Protein AF-A0A7J4PPX3-F1 (afdb_monomer_lite)

Sequence (104 aa):
FFDITGYLGDVLSYARLLALGLATGGIAMTVNILSAMVEGVPIIGIVLAALVFVIGHFFNFGMNGLGGFVHGIRLHYVEFFNKFYEGGGSEYRPYQIRRELTKE

Structure (mmCIF, N/CA/C/O backbone):
data_AF-A0A7J4PPX3-F1
#
_entry.id   AF-A0A7J4PPX3-F1
#
loop_
_atom_site.group_PDB
_atom_site.id
_atom_site.type_symbol
_atom_site.label_atom_id
_atom_site.label_alt_id
_atom_site.label_comp_id
_atom_site.label_asym_id
_atom_site.label_entity_id
_atom_site.label_seq_id
_atom_site.pdbx_PDB_ins_code
_atom_site.Cartn_x
_atom_site.Cartn_y
_atom_site.Cartn_z
_atom_site.occupancy
_atom_site.B_iso_or_equiv
_atom_site.auth_seq_id
_atom_site.auth_comp_id
_atom_site.auth_asym_id
_atom_site.auth_atom_id
_atom_site.pdbx_PDB_model_num
ATOM 1 N N . PHE A 1 1 ? 30.776 0.474 -10.608 1.00 51.75 1 PHE A N 1
ATOM 2 C CA . PHE A 1 1 ? 30.217 1.304 -9.515 1.00 51.75 1 PHE A CA 1
ATOM 3 C C . PHE A 1 1 ? 28.768 1.688 -9.811 1.00 51.75 1 PHE A C 1
ATOM 5 O O . PHE A 1 1 ? 27.920 1.414 -8.974 1.00 51.75 1 PHE A O 1
ATOM 12 N N . PHE A 1 2 ? 28.464 2.200 -11.013 1.00 61.38 2 PHE A N 1
ATOM 13 C CA . PHE A 1 2 ? 27.093 2.533 -11.437 1.00 61.38 2 PHE A CA 1
ATOM 14 C C . PHE A 1 2 ? 26.104 1.347 -11.464 1.00 61.38 2 PHE A C 1
ATOM 16 O O . PHE A 1 2 ? 24.941 1.530 -11.110 1.00 61.38 2 PHE A O 1
ATOM 23 N N . ASP A 1 3 ? 26.552 0.122 -11.761 1.00 68.06 3 ASP A N 1
ATOM 24 C CA . ASP A 1 3 ? 25.655 -1.049 -11.725 1.00 68.06 3 ASP A CA 1
ATOM 25 C C . ASP A 1 3 ? 25.164 -1.378 -10.308 1.00 68.06 3 ASP A C 1
ATOM 27 O O . ASP A 1 3 ? 23.989 -1.671 -10.104 1.00 68.06 3 ASP A O 1
ATOM 31 N N . ILE A 1 4 ? 26.034 -1.258 -9.297 1.00 74.75 4 ILE A N 1
ATOM 32 C CA . ILE A 1 4 ? 25.694 -1.552 -7.893 1.00 74.75 4 ILE A CA 1
ATOM 33 C C . ILE A 1 4 ? 24.661 -0.546 -7.372 1.00 74.75 4 ILE A C 1
ATOM 35 O O . ILE A 1 4 ? 23.728 -0.924 -6.665 1.00 74.75 4 ILE A O 1
ATOM 39 N N . THR A 1 5 ? 24.784 0.728 -7.758 1.00 78.94 5 THR A N 1
ATOM 40 C CA . THR A 1 5 ? 23.795 1.757 -7.405 1.00 78.94 5 THR A CA 1
ATOM 41 C C . THR A 1 5 ? 22.442 1.520 -8.078 1.00 78.94 5 THR A C 1
ATOM 43 O O . THR A 1 5 ? 21.415 1.797 -7.464 1.00 78.94 5 THR A O 1
ATOM 46 N N . GLY A 1 6 ? 22.427 0.954 -9.292 1.00 76.00 6 GLY A N 1
ATOM 47 C CA . GLY A 1 6 ? 21.197 0.559 -9.985 1.00 76.00 6 GLY A CA 1
ATOM 48 C C . GLY A 1 6 ? 20.471 -0.585 -9.275 1.00 76.00 6 GLY A C 1
ATOM 49 O O . GLY A 1 6 ? 19.297 -0.449 -8.945 1.00 76.00 6 GLY A O 1
ATOM 50 N N . TYR A 1 7 ? 21.189 -1.661 -8.932 1.00 76.69 7 TYR A N 1
ATOM 51 C CA . TYR A 1 7 ? 20.622 -2.791 -8.182 1.00 76.69 7 TYR A CA 1
ATOM 52 C C . TYR A 1 7 ? 20.097 -2.394 -6.795 1.00 76.69 7 TYR A C 1
ATOM 54 O O . TYR A 1 7 ? 19.054 -2.882 -6.363 1.00 76.69 7 TYR A O 1
ATOM 62 N N . LEU A 1 8 ? 20.789 -1.487 -6.097 1.00 78.94 8 LEU A N 1
ATOM 63 C CA . LEU A 1 8 ? 20.291 -0.927 -4.837 1.00 78.94 8 LEU A CA 1
ATOM 64 C C . LEU A 1 8 ? 19.011 -0.105 -5.041 1.00 78.94 8 LEU A C 1
ATOM 66 O O . LEU A 1 8 ? 18.106 -0.181 -4.211 1.00 78.94 8 LEU A O 1
ATOM 70 N N . GLY A 1 9 ? 18.914 0.643 -6.143 1.00 79.44 9 GLY A N 1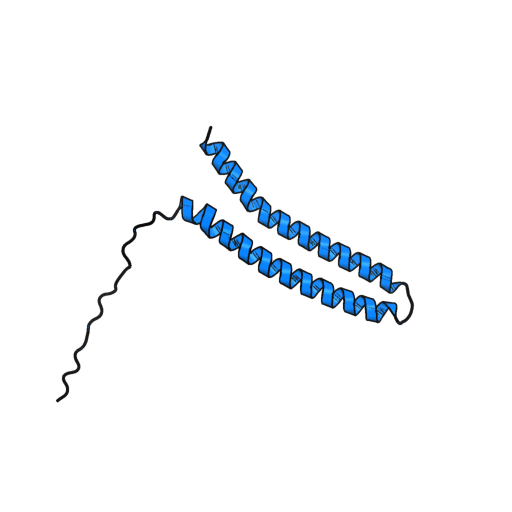
ATOM 71 C CA . GLY A 1 9 ? 17.710 1.381 -6.524 1.00 79.44 9 GLY A CA 1
ATOM 72 C C . GLY A 1 9 ? 16.498 0.473 -6.735 1.00 79.44 9 GLY A C 1
ATOM 73 O O . GLY A 1 9 ? 15.413 0.793 -6.246 1.00 79.44 9 GLY A O 1
ATOM 74 N N . ASP A 1 10 ? 16.693 -0.687 -7.366 1.00 79.50 10 ASP A N 1
ATOM 75 C CA . ASP A 1 10 ? 15.627 -1.677 -7.548 1.00 79.50 10 ASP A CA 1
ATOM 76 C C . ASP A 1 10 ? 15.147 -2.218 -6.195 1.00 79.50 10 ASP A C 1
ATOM 78 O O . ASP A 1 10 ? 13.967 -2.128 -5.868 1.00 79.50 10 ASP A O 1
ATOM 82 N N . VAL A 1 11 ? 16.060 -2.693 -5.337 1.00 79.38 11 VAL A N 1
ATOM 83 C CA . VAL A 1 11 ? 15.707 -3.220 -4.002 1.00 79.38 11 VAL A CA 1
ATOM 84 C C . VAL A 1 11 ? 14.952 -2.178 -3.167 1.00 79.38 11 VAL A C 1
ATOM 86 O O . VAL A 1 11 ? 13.934 -2.486 -2.540 1.00 79.38 11 VAL A O 1
ATOM 89 N N . LEU A 1 12 ? 15.406 -0.922 -3.192 1.00 82.50 12 LEU A N 1
ATOM 90 C CA . LEU A 1 12 ? 14.733 0.192 -2.522 1.00 82.50 12 LEU A CA 1
ATOM 91 C C . LEU A 1 12 ? 13.346 0.487 -3.106 1.00 82.50 12 LEU A C 1
ATOM 93 O O . LEU A 1 12 ? 12.447 0.915 -2.379 1.00 82.50 12 LEU A O 1
ATOM 97 N N . SER A 1 13 ? 13.128 0.245 -4.395 1.00 79.88 13 SER A N 1
ATOM 98 C CA . SER A 1 13 ? 11.816 0.441 -5.002 1.00 79.88 13 SER A CA 1
ATOM 99 C C . SER A 1 13 ? 10.814 -0.654 -4.611 1.00 79.88 13 SER A C 1
ATOM 101 O O . SER A 1 13 ? 9.638 -0.341 -4.376 1.00 79.88 13 SER A O 1
ATOM 103 N N . TYR A 1 14 ? 11.275 -1.894 -4.398 1.00 80.94 14 TYR A N 1
ATOM 104 C CA . TYR A 1 14 ? 10.471 -2.970 -3.792 1.00 80.94 14 TYR A CA 1
ATOM 105 C C . TYR A 1 14 ? 10.141 -2.702 -2.314 1.00 80.94 14 TYR A C 1
ATOM 107 O O . TYR A 1 14 ? 9.047 -3.047 -1.858 1.00 80.94 14 TYR A O 1
ATOM 115 N N . ALA A 1 15 ? 11.005 -1.993 -1.573 1.00 84.69 15 ALA A N 1
ATOM 116 C CA . ALA A 1 15 ? 10.733 -1.585 -0.187 1.00 84.69 15 ALA A CA 1
ATOM 117 C C . ALA A 1 15 ? 9.471 -0.706 -0.044 1.00 84.69 15 ALA A C 1
ATOM 119 O O . ALA A 1 15 ? 8.885 -0.607 1.034 1.00 84.69 15 ALA A O 1
ATOM 120 N N . ARG A 1 16 ? 8.984 -0.113 -1.138 1.00 82.62 16 ARG A N 1
ATOM 121 C CA . ARG A 1 16 ? 7.727 0.645 -1.160 1.00 82.62 16 ARG A CA 1
ATOM 122 C C . ARG A 1 16 ? 6.492 -0.221 -0.912 1.00 82.62 16 ARG A C 1
ATOM 124 O O . ARG A 1 16 ? 5.553 0.239 -0.270 1.00 82.62 16 ARG A O 1
ATOM 131 N N . LEU A 1 17 ? 6.483 -1.463 -1.400 1.00 84.38 17 LEU A N 1
ATOM 132 C CA . LEU A 1 17 ? 5.392 -2.403 -1.120 1.00 84.38 17 LEU A CA 1
ATOM 133 C C . LEU A 1 17 ? 5.382 -2.797 0.361 1.00 84.38 17 LEU A C 1
ATOM 135 O O . LEU A 1 17 ? 4.323 -2.838 0.983 1.00 84.38 17 LEU A O 1
ATOM 139 N N . LEU A 1 18 ? 6.567 -2.997 0.944 1.00 85.38 18 LEU A N 1
ATOM 140 C CA . LEU A 1 18 ? 6.727 -3.220 2.380 1.00 85.38 18 LEU A CA 1
ATOM 141 C C . LEU A 1 18 ? 6.210 -2.020 3.193 1.00 85.38 18 LEU A C 1
ATOM 143 O O . LEU A 1 18 ? 5.440 -2.208 4.132 1.00 85.38 18 LEU A O 1
ATOM 147 N N . ALA A 1 19 ? 6.563 -0.791 2.807 1.00 86.50 19 ALA A N 1
ATOM 148 C CA . ALA A 1 19 ? 6.081 0.425 3.466 1.00 86.50 19 ALA A CA 1
ATOM 149 C C . ALA A 1 19 ? 4.546 0.555 3.427 1.00 86.50 19 ALA A C 1
ATOM 151 O O . ALA A 1 19 ? 3.936 0.932 4.427 1.00 86.50 19 ALA A O 1
ATOM 152 N N . LEU A 1 20 ? 3.908 0.190 2.308 1.00 86.12 20 LEU A N 1
ATOM 153 C CA . LEU A 1 20 ? 2.447 0.158 2.198 1.00 86.12 20 LEU A CA 1
ATOM 154 C C . LEU A 1 20 ? 1.820 -0.880 3.152 1.00 86.12 20 LEU A C 1
ATOM 156 O O . LEU A 1 20 ? 0.818 -0.596 3.815 1.00 86.12 20 LEU A O 1
ATOM 160 N N . GLY A 1 21 ? 2.428 -2.064 3.269 1.00 85.44 21 GLY A N 1
ATOM 161 C CA . GLY A 1 21 ? 2.012 -3.090 4.232 1.00 85.44 21 GLY A CA 1
ATOM 162 C C . GLY A 1 21 ? 2.128 -2.617 5.685 1.00 85.44 21 GLY A C 1
ATOM 163 O O . GLY A 1 21 ? 1.192 -2.771 6.467 1.00 85.44 21 GLY A O 1
ATOM 164 N N . LEU A 1 22 ? 3.234 -1.955 6.035 1.00 89.38 22 LEU A N 1
ATOM 165 C CA . LEU A 1 22 ? 3.441 -1.384 7.370 1.00 89.38 22 LEU A CA 1
ATOM 166 C C . LEU A 1 22 ? 2.430 -0.278 7.695 1.00 89.38 22 LEU A C 1
ATOM 168 O O . LEU A 1 22 ? 1.874 -0.263 8.792 1.00 89.38 22 LEU A O 1
ATOM 172 N N . ALA A 1 23 ? 2.148 0.617 6.745 1.00 88.62 23 ALA A N 1
ATOM 173 C CA . ALA A 1 23 ? 1.182 1.696 6.938 1.00 88.62 23 ALA A CA 1
ATOM 174 C C . ALA A 1 23 ? -0.226 1.156 7.232 1.00 88.62 23 ALA A C 1
ATOM 176 O O . ALA A 1 23 ? -0.907 1.622 8.143 1.00 88.62 23 ALA A O 1
ATOM 177 N N . THR A 1 24 ? -0.649 0.133 6.495 1.00 86.75 24 THR A N 1
ATOM 178 C CA . THR A 1 24 ? -1.987 -0.462 6.644 1.00 86.75 24 THR A CA 1
ATOM 179 C C . THR A 1 24 ? -2.120 -1.345 7.879 1.00 86.75 24 THR A C 1
ATOM 181 O O . THR A 1 24 ? -3.173 -1.328 8.522 1.00 86.75 24 THR A O 1
ATOM 184 N N . GLY A 1 25 ? -1.044 -2.023 8.288 1.00 87.56 25 GLY A N 1
ATOM 185 C CA . GLY A 1 25 ? -0.950 -2.649 9.608 1.00 87.56 25 GLY A CA 1
ATOM 186 C C . GLY A 1 25 ? -1.053 -1.626 10.745 1.00 87.56 25 GLY A C 1
ATOM 187 O O . GLY A 1 25 ? -1.785 -1.847 11.707 1.00 87.56 25 GLY A O 1
ATOM 188 N N . GLY A 1 26 ? -0.400 -0.467 10.600 1.00 89.31 26 GLY A N 1
ATOM 189 C CA . GLY A 1 26 ? -0.507 0.647 11.546 1.00 89.31 26 GLY A CA 1
ATOM 190 C C . GLY A 1 26 ? -1.936 1.182 11.670 1.00 89.31 26 GLY A C 1
ATOM 191 O O . GLY A 1 26 ? -2.449 1.300 12.779 1.00 89.31 26 GLY A O 1
ATOM 192 N N . ILE A 1 27 ? -2.617 1.418 10.544 1.00 87.19 27 ILE A N 1
ATOM 193 C CA . ILE A 1 27 ? -4.024 1.855 10.528 1.00 87.19 27 ILE A CA 1
ATOM 194 C C . ILE A 1 27 ? -4.930 0.816 11.206 1.00 87.19 27 ILE A C 1
ATOM 196 O O . ILE A 1 27 ? -5.772 1.186 12.022 1.00 87.19 27 ILE A O 1
ATOM 200 N N . ALA A 1 28 ? -4.744 -0.479 10.923 1.00 86.50 28 ALA A N 1
ATOM 201 C CA . ALA A 1 28 ? -5.513 -1.544 11.571 1.00 86.50 28 ALA A CA 1
ATOM 202 C C . ALA A 1 28 ? -5.312 -1.546 13.095 1.00 86.50 28 ALA A C 1
ATOM 204 O O . ALA A 1 28 ? -6.278 -1.657 13.849 1.00 86.50 28 ALA A O 1
ATOM 205 N N . MET A 1 29 ? -4.070 -1.361 13.549 1.00 87.69 29 MET A N 1
ATOM 206 C CA . MET A 1 29 ? -3.746 -1.271 14.970 1.00 87.69 29 MET A CA 1
ATOM 207 C C . MET A 1 29 ? -4.406 -0.051 15.626 1.00 87.69 29 MET A C 1
ATOM 209 O O . MET A 1 29 ? -5.002 -0.184 16.693 1.00 87.69 29 MET A O 1
ATOM 213 N N . THR A 1 30 ? -4.365 1.120 14.985 1.00 86.12 30 THR A N 1
ATOM 214 C CA . THR A 1 30 ? -5.039 2.325 15.489 1.00 86.12 30 THR A CA 1
ATOM 215 C C . THR A 1 30 ? -6.549 2.125 15.592 1.00 86.12 30 THR A C 1
ATOM 217 O O . THR A 1 30 ? -7.131 2.476 16.615 1.00 86.12 30 THR A O 1
ATOM 220 N N . VAL A 1 31 ? -7.187 1.518 14.586 1.00 83.94 31 VAL A N 1
ATOM 221 C CA . VAL A 1 31 ? -8.628 1.210 14.620 1.00 83.94 31 VAL A CA 1
ATOM 222 C C . VAL A 1 31 ? -8.962 0.263 15.777 1.00 83.94 31 VAL A C 1
ATOM 224 O O . VAL A 1 31 ? -9.933 0.507 16.491 1.00 83.94 31 VAL A O 1
ATOM 227 N N . ASN A 1 32 ? -8.134 -0.757 16.026 1.00 83.56 32 ASN A N 1
ATOM 228 C CA . ASN A 1 32 ? -8.322 -1.665 17.162 1.00 83.56 32 ASN A CA 1
ATOM 229 C C . ASN A 1 32 ? -8.211 -0.942 18.510 1.00 83.56 32 ASN A C 1
ATOM 231 O O . ASN A 1 32 ? -9.047 -1.158 19.385 1.00 83.56 32 ASN A O 1
ATOM 235 N N . ILE A 1 33 ? -7.218 -0.062 18.674 1.00 84.44 33 ILE A N 1
ATOM 236 C CA . ILE A 1 33 ? -7.044 0.722 19.907 1.00 84.44 33 ILE A CA 1
ATOM 237 C C . ILE A 1 33 ? -8.242 1.654 20.120 1.00 84.44 33 ILE A C 1
ATOM 239 O O . ILE A 1 33 ? -8.801 1.688 21.213 1.00 84.44 33 ILE A O 1
ATOM 243 N N . LEU A 1 34 ? -8.680 2.368 19.077 1.00 80.62 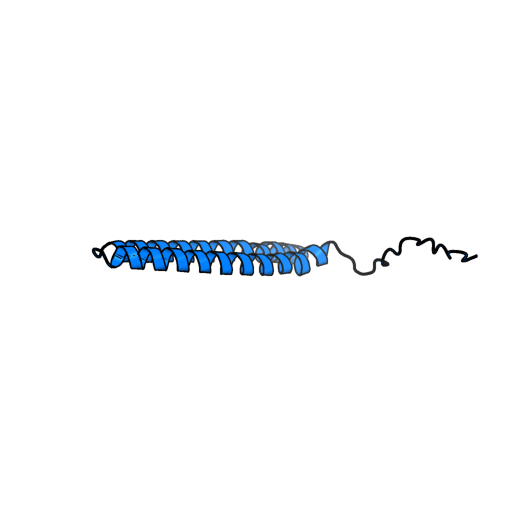34 LEU A N 1
ATOM 244 C CA . LEU A 1 34 ? -9.846 3.252 19.150 1.00 80.62 34 LEU A CA 1
ATOM 245 C C . LEU A 1 34 ? -11.122 2.479 19.510 1.00 80.62 34 LEU A C 1
ATOM 247 O O . LEU A 1 34 ? -11.892 2.937 20.349 1.00 80.62 34 LEU A O 1
ATOM 251 N N . SER A 1 35 ? -11.323 1.293 18.931 1.00 74.06 35 SER A N 1
ATOM 252 C CA . SER A 1 35 ? -12.459 0.422 19.252 1.00 74.06 35 SER A CA 1
ATOM 253 C C . SER A 1 35 ? -12.436 -0.031 20.716 1.00 74.06 35 SER A C 1
ATOM 255 O O . SER A 1 35 ? -13.450 0.076 21.403 1.00 74.06 35 SER A O 1
ATOM 257 N N . ALA A 1 36 ? -11.278 -0.472 21.218 1.00 75.56 36 ALA A N 1
ATOM 258 C CA . ALA A 1 36 ? -11.122 -0.933 22.599 1.00 75.56 36 ALA A CA 1
ATOM 259 C C . ALA A 1 36 ? -11.330 0.190 23.634 1.00 75.56 36 ALA A C 1
ATOM 261 O O . ALA A 1 36 ? -11.857 -0.049 24.717 1.00 75.56 36 ALA A O 1
ATOM 262 N N . MET A 1 37 ? -10.957 1.434 23.307 1.00 74.00 37 MET A N 1
ATOM 263 C CA . MET A 1 37 ? -11.202 2.589 24.181 1.00 74.00 37 MET A CA 1
ATOM 264 C C . MET A 1 37 ? -12.688 2.965 24.268 1.00 74.00 37 MET A C 1
ATOM 266 O O . MET A 1 37 ? -13.135 3.466 25.299 1.00 74.00 37 MET A O 1
ATOM 270 N N . VAL A 1 38 ? -13.458 2.730 23.203 1.00 68.88 38 VAL A N 1
ATOM 271 C CA . VAL A 1 38 ? -14.891 3.067 23.127 1.00 68.88 38 VAL A CA 1
ATOM 272 C C . VAL A 1 38 ? -15.771 1.983 23.770 1.00 68.88 38 VAL A C 1
ATOM 274 O O . VAL A 1 38 ? -16.846 2.290 24.283 1.00 68.88 38 VAL A O 1
ATOM 277 N N . GLU A 1 39 ? -15.300 0.735 23.827 1.00 62.84 39 GLU A N 1
ATOM 278 C CA . GLU A 1 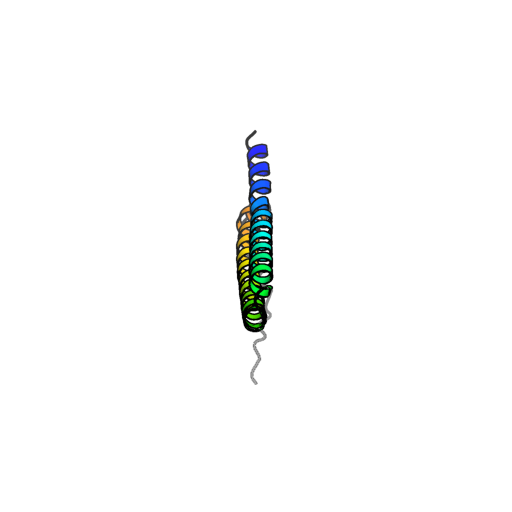39 ? -16.001 -0.396 24.457 1.00 62.84 39 GLU A CA 1
ATOM 279 C C . GLU A 1 39 ? -16.213 -0.227 25.977 1.00 62.84 39 GLU A C 1
ATOM 281 O O . GLU A 1 39 ? -17.159 -0.776 26.538 1.00 62.84 39 GLU A O 1
ATOM 286 N N . GLY A 1 40 ? -15.398 0.595 26.648 1.00 63.88 40 GLY A N 1
ATOM 287 C CA . GLY A 1 40 ? -15.494 0.846 28.093 1.00 63.88 40 GLY A CA 1
ATOM 288 C C . GLY A 1 40 ? -16.739 1.620 28.563 1.00 63.88 40 GLY A C 1
ATOM 289 O O . GLY A 1 40 ? -16.941 1.758 29.769 1.00 63.88 40 GLY A O 1
ATOM 290 N N . VAL A 1 41 ? -17.581 2.131 27.654 1.00 61.72 41 VAL A N 1
ATOM 291 C CA . VAL A 1 41 ? -18.805 2.887 27.985 1.00 61.72 41 VAL A CA 1
ATOM 292 C C . VAL A 1 41 ? -20.051 2.004 27.783 1.00 61.72 41 VAL A C 1
ATOM 294 O O . VAL A 1 41 ? -20.276 1.530 26.665 1.00 61.72 41 VAL A O 1
ATOM 297 N N . PRO A 1 42 ? -20.910 1.794 28.806 1.00 63.28 42 PRO A N 1
ATOM 298 C CA . PRO A 1 42 ? -22.038 0.873 28.689 1.00 63.28 42 PRO A CA 1
ATOM 299 C C . PRO A 1 42 ? -23.041 1.265 27.584 1.00 63.28 42 PRO A C 1
ATOM 301 O O . PRO A 1 42 ? -23.445 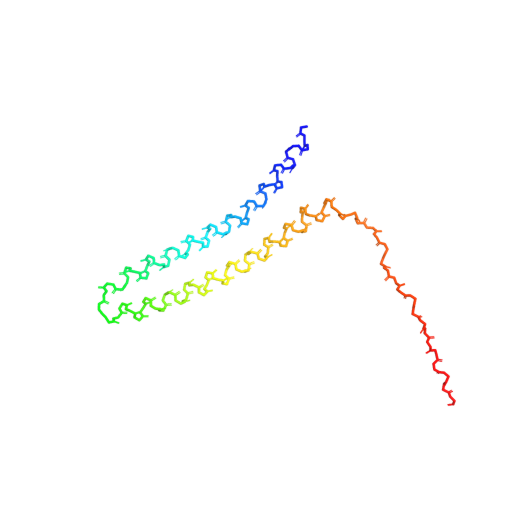2.422 27.461 1.00 63.28 42 PRO A O 1
ATOM 304 N N . ILE A 1 43 ? -23.475 0.254 26.816 1.00 61.25 43 ILE A N 1
ATOM 305 C CA . ILE A 1 43 ? -24.545 0.229 25.791 1.00 61.25 43 ILE A CA 1
ATOM 306 C C . ILE A 1 43 ? -24.267 1.035 24.510 1.00 61.25 43 ILE A C 1
ATOM 308 O O . ILE A 1 43 ? -24.354 0.476 23.419 1.00 61.25 43 ILE A O 1
ATOM 312 N N . ILE A 1 44 ? -23.913 2.318 24.607 1.00 65.62 44 ILE A N 1
ATOM 313 C CA . ILE A 1 44 ? -23.650 3.158 23.420 1.00 65.62 44 ILE A CA 1
ATOM 314 C C . ILE A 1 44 ? -22.262 2.867 22.831 1.00 65.62 44 ILE A C 1
ATOM 316 O O . ILE A 1 44 ? -22.094 2.899 21.611 1.00 65.62 44 ILE A O 1
ATOM 320 N N . GLY A 1 45 ? -21.289 2.513 23.678 1.00 67.44 45 GLY A N 1
ATOM 321 C CA . GLY A 1 45 ? -19.918 2.212 23.263 1.00 67.44 45 GLY A CA 1
ATOM 322 C C . GLY A 1 45 ? -19.820 1.015 22.316 1.00 67.44 45 GLY A C 1
ATOM 323 O O . GLY A 1 45 ? -19.128 1.084 21.309 1.00 67.44 45 GLY A O 1
ATOM 324 N N . ILE A 1 46 ? -20.586 -0.050 22.561 1.00 70.00 46 ILE A N 1
ATOM 325 C CA . ILE A 1 46 ? -20.526 -1.289 21.765 1.00 70.00 46 ILE A CA 1
ATOM 326 C C . ILE A 1 46 ? -21.011 -1.068 20.323 1.00 70.00 46 ILE A C 1
ATOM 328 O O . ILE A 1 46 ? -20.373 -1.521 19.374 1.00 70.00 46 ILE A O 1
ATOM 332 N N . VAL A 1 47 ? -22.119 -0.342 20.139 1.00 77.38 47 VAL A N 1
ATOM 333 C CA . VAL A 1 47 ? -22.674 -0.068 18.800 1.00 77.38 47 VAL A CA 1
ATOM 334 C C . VAL 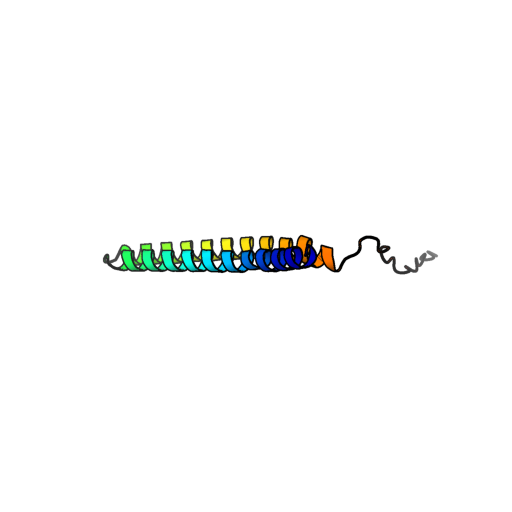A 1 47 ? -21.745 0.851 18.007 1.00 77.38 47 VAL A C 1
ATOM 336 O O . VAL A 1 47 ? -21.510 0.633 16.818 1.00 77.38 47 VAL A O 1
ATOM 339 N N . LEU A 1 48 ? -21.183 1.863 18.669 1.00 75.19 48 LEU A N 1
ATOM 340 C CA . LEU A 1 48 ? -20.284 2.826 18.040 1.00 75.19 48 LEU A CA 1
ATOM 341 C C . LEU A 1 48 ? -18.918 2.199 17.713 1.00 75.19 48 LEU A C 1
ATOM 343 O O . LEU A 1 48 ? -18.375 2.448 16.639 1.00 75.19 48 LEU A O 1
ATOM 347 N N . ALA A 1 49 ? -18.405 1.326 18.585 1.00 75.19 49 ALA A N 1
ATOM 348 C CA . ALA A 1 49 ? -17.197 0.539 18.351 1.00 75.19 49 ALA A CA 1
ATOM 349 C C . ALA A 1 49 ? -17.361 -0.408 17.154 1.00 75.19 49 ALA A C 1
ATOM 351 O O . ALA A 1 49 ? -16.517 -0.410 16.261 1.00 75.19 49 ALA A O 1
ATOM 352 N N . ALA A 1 50 ? -18.478 -1.140 17.070 1.00 80.50 50 ALA A N 1
ATOM 353 C CA . ALA A 1 50 ? -18.771 -2.008 15.929 1.00 80.50 50 ALA A CA 1
ATOM 354 C C . ALA A 1 50 ? -18.836 -1.224 14.606 1.00 80.50 50 ALA A C 1
ATOM 356 O O . ALA A 1 50 ? -18.289 -1.665 13.595 1.00 80.50 50 ALA A O 1
ATOM 357 N N . LEU A 1 51 ? -19.442 -0.032 14.614 1.00 83.56 51 LEU A N 1
ATOM 358 C CA . LEU A 1 51 ? -19.506 0.835 13.437 1.00 83.56 51 LEU A CA 1
ATOM 359 C C . LEU A 1 51 ? -18.110 1.309 12.996 1.00 83.56 51 LEU A C 1
ATOM 361 O O . LEU A 1 51 ? -17.767 1.207 11.818 1.00 83.56 51 LEU A O 1
ATOM 365 N N . VAL A 1 52 ? -17.294 1.796 13.935 1.00 81.31 52 VAL A N 1
ATOM 366 C CA . VAL A 1 52 ? -15.925 2.269 13.663 1.00 81.31 52 VAL A CA 1
ATOM 367 C C . VAL A 1 52 ? -15.026 1.127 13.197 1.00 81.31 52 VAL A C 1
ATOM 369 O O . VAL A 1 52 ? -14.240 1.313 12.270 1.00 81.31 52 VAL A O 1
ATOM 372 N N . PHE A 1 53 ? -15.168 -0.060 13.782 1.00 83.25 53 PHE A N 1
ATOM 373 C CA . PHE A 1 53 ? -14.416 -1.244 13.388 1.00 83.25 53 PHE A CA 1
ATOM 374 C C . PHE A 1 53 ? -14.730 -1.651 11.944 1.00 83.25 53 PHE A C 1
ATOM 376 O O . PHE A 1 53 ? -13.819 -1.790 11.127 1.00 83.25 53 PHE A O 1
ATOM 383 N N . VAL A 1 54 ? -16.017 -1.765 11.600 1.00 86.31 54 VAL A N 1
ATOM 384 C CA . VAL A 1 54 ? -16.458 -2.156 10.253 1.00 86.31 54 VAL A CA 1
ATOM 385 C C . VAL A 1 54 ? -16.036 -1.121 9.213 1.00 86.31 54 VAL A C 1
ATOM 387 O O . VAL A 1 54 ? -15.434 -1.483 8.203 1.00 86.31 54 VAL A O 1
ATOM 390 N N . ILE A 1 55 ? -16.296 0.167 9.457 1.00 87.25 55 ILE A N 1
ATOM 391 C CA . ILE A 1 55 ? -15.944 1.234 8.509 1.00 87.25 55 ILE A CA 1
ATOM 392 C C . ILE A 1 55 ? -14.423 1.365 8.384 1.00 87.25 55 ILE A C 1
ATOM 394 O O . ILE A 1 55 ? -13.900 1.451 7.272 1.00 87.25 55 ILE A O 1
ATOM 398 N N . GLY A 1 56 ? -13.703 1.340 9.507 1.00 84.19 56 GLY A N 1
ATOM 399 C CA . GLY A 1 56 ? -12.250 1.469 9.543 1.00 84.19 56 GLY A CA 1
ATOM 400 C C . GLY A 1 56 ? -11.548 0.331 8.809 1.00 84.19 56 GLY A C 1
ATOM 401 O O . GLY A 1 56 ? -10.655 0.582 8.001 1.00 84.19 56 GLY A O 1
ATOM 402 N N . HIS A 1 57 ? -11.968 -0.919 9.023 1.00 85.38 57 HIS A N 1
ATOM 403 C CA . HIS A 1 57 ? -11.412 -2.062 8.297 1.00 85.38 57 HIS A CA 1
ATOM 404 C C . HIS A 1 57 ? -11.824 -2.090 6.827 1.00 85.38 57 HIS A C 1
ATOM 406 O O . HIS A 1 57 ? -10.979 -2.378 5.981 1.00 85.38 57 HIS A O 1
ATOM 412 N N . PHE A 1 58 ? -13.067 -1.732 6.495 1.00 90.25 58 PHE A N 1
ATOM 413 C CA . PHE A 1 58 ? -13.508 -1.646 5.103 1.00 90.25 58 PHE A CA 1
ATOM 414 C C . PHE A 1 58 ? -12.684 -0.620 4.313 1.00 90.25 58 PHE A C 1
ATOM 416 O O . PHE A 1 58 ? -12.183 -0.913 3.226 1.00 90.25 58 PHE A O 1
ATOM 423 N N . PHE A 1 59 ? -12.472 0.564 4.890 1.00 86.81 59 PHE A N 1
ATOM 424 C CA . PHE A 1 59 ? -11.672 1.613 4.266 1.00 86.81 59 PHE A CA 1
ATOM 425 C C . PHE A 1 59 ? -10.190 1.226 4.171 1.00 86.81 59 PHE A C 1
ATOM 427 O O . PHE A 1 59 ? -9.564 1.443 3.133 1.00 86.81 59 PHE A O 1
ATOM 434 N N . ASN A 1 60 ? -9.637 0.594 5.213 1.00 87.12 60 ASN A N 1
ATOM 435 C CA . ASN A 1 60 ? -8.262 0.095 5.195 1.00 87.12 60 ASN A CA 1
ATOM 436 C C . ASN A 1 60 ? -8.063 -0.967 4.101 1.00 87.12 60 ASN A C 1
ATOM 438 O O . ASN A 1 60 ? -7.082 -0.912 3.363 1.00 87.12 60 ASN A O 1
ATOM 442 N N . PHE A 1 61 ? -9.020 -1.885 3.931 1.00 86.25 61 PHE A N 1
ATOM 443 C CA . PHE A 1 61 ? -8.968 -2.912 2.890 1.00 86.25 61 PHE A CA 1
ATOM 444 C C . PHE A 1 61 ? -9.035 -2.303 1.484 1.00 86.25 61 PHE A C 1
ATOM 446 O O . PHE A 1 61 ? -8.228 -2.645 0.619 1.00 86.25 61 PHE A O 1
ATOM 453 N N . GLY A 1 62 ? -9.945 -1.345 1.268 1.00 88.38 62 GLY A N 1
ATOM 454 C CA . GLY A 1 62 ? -10.069 -0.630 -0.004 1.00 88.38 62 GLY A CA 1
ATOM 455 C C . GLY A 1 62 ? -8.809 0.159 -0.368 1.00 88.38 62 GLY A C 1
ATOM 456 O O . GLY A 1 62 ? -8.294 0.031 -1.480 1.00 88.38 62 GLY A O 1
ATOM 457 N N . MET A 1 63 ? -8.265 0.932 0.577 1.00 85.56 63 MET A N 1
ATOM 458 C CA . MET A 1 63 ? -7.035 1.696 0.351 1.00 85.56 63 MET A CA 1
ATOM 459 C C . MET A 1 63 ? -5.813 0.799 0.151 1.00 85.56 63 MET A C 1
ATOM 461 O O . MET A 1 63 ? -4.995 1.085 -0.725 1.00 85.56 63 MET A O 1
ATOM 465 N N . ASN A 1 64 ? -5.684 -0.288 0.920 1.00 85.56 64 ASN A N 1
ATOM 466 C CA . ASN A 1 64 ? -4.581 -1.232 0.758 1.00 85.56 64 ASN A CA 1
ATOM 467 C C . ASN A 1 64 ? -4.631 -1.907 -0.618 1.00 85.56 64 ASN A C 1
ATOM 469 O O . ASN A 1 64 ? -3.621 -1.930 -1.319 1.00 85.56 64 ASN A O 1
ATOM 473 N N . GLY A 1 65 ? -5.807 -2.392 -1.031 1.00 86.00 65 GLY A N 1
ATOM 474 C CA . GLY A 1 65 ? -5.983 -3.070 -2.314 1.00 86.00 65 GLY A CA 1
ATOM 475 C C . GLY A 1 65 ? -5.657 -2.165 -3.502 1.00 86.00 65 GLY A C 1
ATOM 476 O O . GLY A 1 65 ? -4.864 -2.539 -4.368 1.00 86.00 65 GLY A O 1
ATOM 477 N N . LEU A 1 66 ? -6.201 -0.944 -3.519 1.00 86.81 66 LEU A N 1
ATOM 478 C CA . LEU A 1 66 ? -5.928 0.029 -4.582 1.00 86.81 66 LEU A CA 1
ATOM 479 C C . LEU A 1 66 ? -4.462 0.490 -4.578 1.00 86.81 66 LEU A C 1
ATOM 481 O O . LEU A 1 66 ? -3.828 0.547 -5.633 1.00 86.81 66 LEU A O 1
ATOM 485 N N . GLY A 1 67 ? -3.901 0.776 -3.399 1.00 84.06 67 GLY A N 1
ATOM 486 C CA . GLY A 1 67 ? -2.503 1.183 -3.255 1.00 84.06 67 GLY A CA 1
ATOM 487 C C . GLY A 1 67 ? -1.530 0.090 -3.697 1.00 84.06 67 GLY A C 1
ATOM 488 O O . GLY A 1 67 ? -0.576 0.367 -4.428 1.00 84.06 67 GLY A O 1
ATOM 489 N N . GLY A 1 68 ? -1.802 -1.159 -3.311 1.00 84.12 68 GLY A N 1
ATOM 490 C CA . GLY A 1 68 ? -0.978 -2.321 -3.635 1.00 84.12 68 GLY A CA 1
ATOM 491 C C . GLY A 1 68 ? -1.003 -2.623 -5.126 1.00 84.12 68 GLY A C 1
ATOM 492 O O . GLY A 1 68 ? 0.048 -2.831 -5.731 1.00 84.12 68 GLY A O 1
ATOM 493 N N . PHE A 1 69 ? -2.183 -2.541 -5.740 1.00 84.94 69 PHE A N 1
ATOM 494 C CA . PHE A 1 69 ? -2.354 -2.725 -7.176 1.00 84.94 69 PHE A CA 1
ATOM 495 C C . PHE A 1 69 ? -1.569 -1.690 -7.998 1.00 84.94 69 PHE A C 1
ATOM 497 O O . PHE A 1 69 ? -0.749 -2.053 -8.843 1.00 84.94 69 PHE A O 1
ATOM 504 N N . VAL A 1 70 ? -1.750 -0.394 -7.713 1.00 86.31 70 VAL A N 1
ATOM 505 C CA . VAL A 1 70 ? -1.064 0.685 -8.447 1.00 86.31 70 VAL A CA 1
ATOM 506 C C . VAL A 1 70 ? 0.451 0.617 -8.245 1.00 86.31 70 VAL A C 1
ATOM 508 O O . VAL A 1 70 ? 1.225 0.790 -9.191 1.00 86.31 70 VAL A O 1
ATOM 511 N N . HIS A 1 71 ? 0.907 0.351 -7.018 1.00 83.81 71 HIS A N 1
ATOM 512 C CA . HIS A 1 71 ? 2.336 0.230 -6.741 1.00 83.81 71 HIS A CA 1
ATOM 513 C C . HIS A 1 71 ? 2.960 -1.003 -7.398 1.00 83.81 71 HIS A C 1
ATOM 515 O O . HIS A 1 71 ? 4.085 -0.894 -7.888 1.00 83.81 71 HIS A O 1
ATOM 521 N N . GLY A 1 72 ? 2.232 -2.120 -7.469 1.00 83.06 72 GLY A N 1
ATOM 522 C CA . GLY A 1 72 ? 2.657 -3.334 -8.162 1.00 83.06 72 GLY A CA 1
ATOM 523 C C . GLY A 1 72 ? 2.809 -3.138 -9.672 1.00 83.06 72 GLY A C 1
ATOM 524 O O . GLY A 1 72 ? 3.820 -3.557 -10.238 1.00 83.06 72 GLY A O 1
ATOM 525 N N . ILE A 1 73 ? 1.870 -2.438 -10.322 1.00 82.50 73 ILE A N 1
ATOM 526 C CA . ILE A 1 73 ? 1.964 -2.119 -11.759 1.00 82.50 73 ILE A CA 1
ATOM 527 C C . ILE A 1 73 ? 3.178 -1.243 -12.056 1.00 82.50 73 ILE A C 1
ATOM 529 O O . ILE A 1 73 ? 3.884 -1.488 -13.031 1.00 82.50 73 ILE A O 1
ATOM 533 N N . ARG A 1 74 ? 3.461 -0.245 -11.212 1.00 84.00 74 ARG A N 1
ATOM 534 C CA . ARG A 1 74 ? 4.637 0.617 -11.397 1.00 84.00 74 ARG A CA 1
ATOM 535 C C . ARG A 1 74 ? 5.933 -0.195 -11.393 1.00 84.00 74 ARG A C 1
ATOM 537 O O . ARG A 1 74 ? 6.783 0.026 -12.246 1.00 84.00 74 ARG A O 1
ATOM 544 N N . LEU A 1 75 ? 6.062 -1.129 -10.450 1.00 78.75 75 LEU A N 1
ATOM 545 C CA . LEU A 1 75 ? 7.202 -2.044 -10.360 1.00 78.75 75 LEU A CA 1
ATOM 546 C C . LEU A 1 75 ? 7.339 -2.903 -11.627 1.00 78.75 75 LEU A C 1
ATOM 548 O O . LEU A 1 75 ? 8.422 -2.981 -12.201 1.00 78.75 75 LEU A O 1
ATOM 552 N N . HIS A 1 76 ? 6.237 -3.464 -12.132 1.00 77.12 76 HIS A N 1
ATOM 553 C CA . HIS A 1 76 ? 6.259 -4.223 -13.386 1.00 77.12 76 HIS A CA 1
ATOM 554 C C . HIS A 1 76 ? 6.703 -3.352 -14.568 1.00 77.12 76 HIS A C 1
ATOM 556 O O . HIS A 1 76 ? 7.623 -3.720 -15.294 1.00 77.12 76 HIS A O 1
ATOM 562 N N . TYR A 1 77 ? 6.082 -2.184 -14.743 1.00 68.81 77 TYR A N 1
ATOM 563 C CA . TYR A 1 77 ? 6.311 -1.301 -15.889 1.00 68.81 77 TYR A CA 1
ATOM 564 C C . TYR A 1 77 ? 7.700 -0.663 -15.912 1.00 68.81 77 TYR A C 1
ATOM 566 O O . TYR A 1 77 ? 8.313 -0.561 -16.969 1.00 68.81 77 TYR A O 1
ATOM 574 N N . VAL A 1 78 ? 8.205 -0.239 -14.755 1.00 70.81 78 VAL A N 1
ATOM 575 C CA . VAL A 1 78 ? 9.427 0.573 -14.681 1.00 70.81 78 VAL A CA 1
ATOM 576 C C . VAL A 1 78 ? 10.671 -0.264 -14.399 1.00 70.81 78 VAL A C 1
ATOM 578 O O . VAL A 1 78 ? 11.725 0.032 -14.954 1.00 70.81 78 VAL A O 1
ATOM 581 N N . GLU A 1 79 ? 10.573 -1.301 -13.569 1.00 71.88 79 GLU A N 1
ATOM 582 C CA . GLU A 1 79 ? 11.749 -2.076 -13.144 1.00 71.88 79 GLU A CA 1
ATOM 583 C C . GL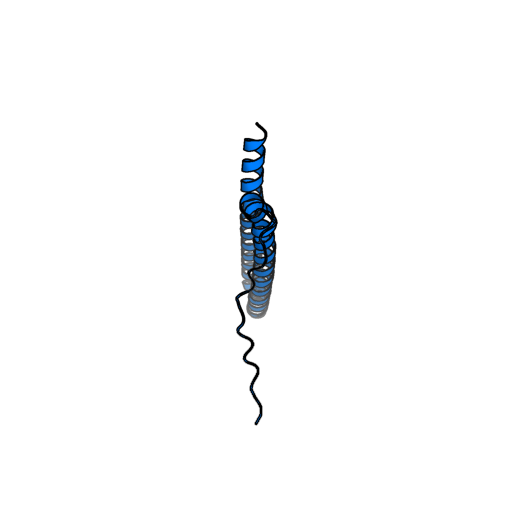U A 1 79 ? 11.865 -3.417 -13.862 1.00 71.88 79 GLU A C 1
ATOM 585 O O . GLU A 1 79 ? 12.971 -3.823 -14.210 1.00 71.88 79 GLU A O 1
ATOM 590 N N . PHE A 1 80 ? 10.746 -4.105 -14.115 1.00 69.31 80 PHE A N 1
ATOM 591 C CA . PHE A 1 80 ? 10.784 -5.417 -14.765 1.00 69.31 80 PHE A CA 1
ATOM 592 C C . PHE A 1 80 ? 10.843 -5.302 -16.293 1.00 69.31 80 PHE A C 1
ATOM 594 O O . PHE A 1 80 ? 11.768 -5.819 -16.919 1.00 69.31 80 PHE A O 1
ATOM 601 N N . PHE A 1 81 ? 9.908 -4.577 -16.912 1.00 66.69 81 PHE A N 1
ATOM 602 C CA . PHE A 1 81 ? 9.881 -4.439 -18.372 1.00 66.69 81 PHE A CA 1
ATOM 603 C C . PHE A 1 81 ? 11.119 -3.714 -18.915 1.00 66.69 81 PHE A C 1
ATOM 605 O O . PHE A 1 81 ? 11.655 -4.124 -19.934 1.00 66.69 81 PHE A O 1
ATOM 612 N N . ASN A 1 82 ? 11.665 -2.728 -18.204 1.00 64.19 82 ASN A N 1
ATOM 613 C CA . ASN A 1 82 ? 12.856 -2.001 -18.658 1.00 64.19 82 ASN A CA 1
ATOM 614 C C . ASN A 1 82 ? 14.141 -2.863 -18.682 1.00 64.19 82 ASN A C 1
ATOM 616 O O . ASN A 1 82 ? 15.116 -2.497 -19.329 1.00 64.19 82 ASN A O 1
ATOM 620 N N . LYS A 1 83 ? 14.158 -4.010 -17.984 1.00 65.69 83 LYS A N 1
ATOM 621 C CA . LYS A 1 83 ? 15.299 -4.943 -17.972 1.00 65.69 83 LYS A CA 1
ATOM 622 C C . LYS A 1 83 ? 15.154 -6.128 -18.925 1.00 65.69 83 LYS A C 1
ATOM 624 O O . LYS A 1 83 ? 16.166 -6.657 -19.368 1.00 65.69 83 LYS A O 1
ATOM 629 N N . PHE A 1 84 ? 13.926 -6.565 -19.206 1.00 63.97 84 PHE A N 1
ATOM 630 C CA . PHE A 1 84 ? 13.663 -7.801 -19.960 1.00 63.97 84 PHE A CA 1
ATOM 631 C C . PHE A 1 84 ? 12.908 -7.589 -21.277 1.00 63.97 84 PHE A C 1
ATOM 633 O O . PHE A 1 84 ? 12.788 -8.529 -22.059 1.00 63.97 84 PHE A O 1
ATOM 640 N N . TYR A 1 85 ? 12.380 -6.389 -21.528 1.00 64.69 85 TYR A N 1
ATOM 641 C CA . TYR A 1 85 ? 11.611 -6.076 -22.727 1.00 64.69 85 TYR A CA 1
ATOM 642 C C . TYR A 1 85 ? 12.352 -5.060 -23.593 1.00 64.69 85 TYR A C 1
ATOM 644 O O . TYR A 1 85 ? 12.338 -3.857 -23.337 1.00 64.69 85 TYR A O 1
ATOM 652 N N . GLU A 1 86 ? 12.980 -5.558 -24.652 1.00 62.69 86 GLU A N 1
ATOM 653 C CA . GLU A 1 86 ? 13.465 -4.733 -25.754 1.00 62.69 86 GLU A CA 1
ATOM 654 C C . GLU A 1 86 ? 12.283 -4.424 -26.684 1.00 62.69 86 GLU A C 1
ATOM 656 O O . GLU A 1 86 ? 11.677 -5.315 -27.283 1.00 62.69 86 GLU A O 1
ATOM 661 N N . GLY A 1 87 ? 11.898 -3.149 -26.765 1.00 65.50 87 GLY A N 1
ATOM 662 C CA . GLY A 1 87 ? 10.851 -2.709 -27.685 1.00 65.50 87 GLY A CA 1
ATOM 663 C C . GLY A 1 87 ? 11.266 -2.929 -29.144 1.00 65.50 87 GLY A C 1
ATOM 664 O O . GLY A 1 87 ? 12.417 -2.694 -29.500 1.00 65.50 87 GLY A O 1
ATOM 665 N N . GLY A 1 88 ? 10.326 -3.344 -30.001 1.00 66.81 88 GLY A N 1
ATOM 666 C CA . GLY A 1 88 ? 10.575 -3.507 -31.445 1.00 66.81 88 GLY A CA 1
ATOM 667 C C . GLY A 1 88 ? 10.144 -4.841 -32.061 1.00 66.81 88 GLY A C 1
ATOM 668 O O . GLY A 1 88 ? 10.406 -5.071 -33.238 1.00 66.81 88 GLY A O 1
ATOM 669 N N . GLY A 1 89 ? 9.472 -5.721 -31.311 1.00 69.25 89 GLY A N 1
ATOM 670 C CA . GLY A 1 89 ? 8.891 -6.944 -31.873 1.00 69.25 89 GLY A CA 1
ATOM 671 C C . GLY A 1 89 ? 7.782 -6.649 -32.892 1.00 69.25 89 GLY A C 1
ATOM 672 O O . GLY A 1 89 ? 6.916 -5.808 -32.652 1.00 69.25 89 GLY A O 1
ATOM 673 N N . SER A 1 90 ? 7.786 -7.348 -34.031 1.00 74.44 90 SER A N 1
ATOM 674 C CA . SER A 1 90 ? 6.694 -7.274 -35.006 1.00 74.44 90 SER A CA 1
ATOM 675 C C . SER A 1 90 ? 5.435 -7.938 -34.445 1.00 74.44 90 SER A C 1
ATOM 677 O O . SER A 1 90 ? 5.493 -9.090 -34.013 1.00 74.44 90 SER A O 1
ATOM 679 N N . GLU A 1 91 ? 4.298 -7.242 -34.497 1.00 75.62 91 GLU A N 1
ATOM 680 C CA . GLU A 1 91 ? 2.995 -7.803 -34.133 1.00 75.62 91 GLU A CA 1
ATOM 681 C C . GLU A 1 91 ? 2.736 -9.082 -34.947 1.00 75.62 91 GLU A C 1
ATOM 683 O O . GLU A 1 91 ? 2.705 -9.057 -36.181 1.00 75.62 91 GLU A O 1
ATOM 688 N N . TYR A 1 92 ? 2.582 -10.218 -34.262 1.00 77.56 92 TYR A N 1
ATOM 689 C CA . TYR A 1 92 ? 2.312 -11.492 -34.918 1.00 77.56 92 TYR A CA 1
ATOM 690 C C . TYR A 1 92 ? 0.932 -11.444 -35.582 1.00 77.56 92 TYR A C 1
ATOM 692 O O . TYR A 1 92 ? -0.096 -11.416 -34.906 1.00 77.56 92 TYR A O 1
ATOM 700 N N . ARG A 1 93 ? 0.905 -11.448 -36.918 1.00 76.31 93 ARG A N 1
ATOM 701 C CA . ARG A 1 93 ? -0.328 -11.545 -37.707 1.00 76.31 93 ARG A CA 1
ATOM 702 C C . ARG A 1 93 ? -0.504 -12.986 -38.178 1.00 76.31 93 ARG A C 1
ATOM 704 O O . ARG A 1 93 ? 0.170 -13.381 -39.132 1.00 76.31 93 ARG A O 1
ATOM 711 N N . PRO A 1 94 ? -1.371 -13.788 -37.531 1.00 80.81 94 PRO A N 1
ATOM 712 C CA . PRO A 1 94 ? -1.622 -15.148 -37.981 1.00 80.81 94 PRO A CA 1
ATOM 713 C C . PRO A 1 94 ? -2.202 -15.132 -39.398 1.00 80.81 94 PRO A C 1
ATOM 715 O O . PRO A 1 94 ? -3.011 -14.271 -39.748 1.00 80.81 94 PRO A O 1
ATOM 718 N N . TYR A 1 95 ? -1.797 -16.105 -40.211 1.00 78.56 95 TYR A N 1
ATOM 719 C CA . TYR A 1 95 ? -2.311 -16.281 -41.565 1.00 78.56 95 TYR A CA 1
ATOM 720 C C . TYR A 1 95 ? -3.812 -16.607 -41.514 1.00 78.56 95 TYR A C 1
ATOM 722 O O . TYR A 1 95 ? -4.213 -17.688 -41.083 1.00 78.56 95 TYR A O 1
ATOM 730 N N . GLN A 1 96 ? -4.654 -15.656 -41.923 1.00 77.75 96 GLN A N 1
ATOM 731 C CA . GLN A 1 96 ? -6.100 -15.846 -42.018 1.00 77.75 96 GLN A CA 1
ATOM 732 C C . GLN A 1 96 ? -6.464 -16.284 -43.438 1.00 77.75 96 GLN A C 1
ATOM 734 O O . GLN A 1 96 ? -6.342 -15.512 -44.389 1.00 77.75 96 GLN A O 1
ATOM 739 N N . ILE A 1 97 ? -6.951 -17.519 -43.585 1.00 74.94 97 ILE A N 1
ATOM 740 C CA . ILE A 1 97 ? -7.537 -17.994 -44.841 1.00 74.94 97 ILE A CA 1
ATOM 741 C C . ILE A 1 97 ? -8.891 -17.301 -45.004 1.00 74.94 97 ILE A C 1
ATOM 743 O O . ILE A 1 97 ? -9.887 -17.696 -44.393 1.00 74.94 97 ILE A O 1
ATOM 747 N N . ARG A 1 98 ? -8.934 -16.250 -45.825 1.00 67.12 98 ARG A N 1
ATOM 748 C CA . ARG A 1 98 ? -10.184 -15.622 -46.254 1.00 67.12 98 ARG A CA 1
ATOM 749 C C . ARG A 1 98 ? -10.876 -16.574 -47.224 1.00 67.12 98 ARG A C 1
ATOM 751 O O . ARG A 1 98 ? -10.549 -16.615 -48.402 1.00 67.12 98 ARG A O 1
ATOM 758 N N . ARG A 1 99 ? -11.802 -17.384 -46.709 1.00 72.06 99 ARG A N 1
ATOM 759 C CA . ARG A 1 99 ? -12.712 -18.162 -47.551 1.00 72.06 99 ARG A CA 1
ATOM 760 C C . ARG A 1 99 ? -13.719 -17.193 -48.155 1.00 72.06 99 ARG A C 1
ATOM 762 O O . ARG A 1 99 ? -14.628 -16.741 -47.462 1.00 72.06 99 ARG A O 1
ATOM 769 N N . GLU A 1 100 ? -13.531 -16.846 -49.421 1.00 66.56 100 GLU A N 1
ATOM 770 C CA . GLU A 1 100 ? -14.603 -16.247 -50.206 1.00 66.56 100 GLU A CA 1
ATOM 771 C C . GLU A 1 100 ? -15.654 -17.333 -50.421 1.00 66.56 100 GLU A C 1
ATOM 773 O O . GLU A 1 100 ? -15.425 -18.325 -51.109 1.00 66.56 100 GLU A O 1
ATOM 778 N N . LEU A 1 101 ? -16.780 -17.199 -49.722 1.00 67.94 101 LEU A N 1
ATOM 779 C CA . LEU A 1 101 ? -17.959 -18.010 -49.979 1.00 67.94 101 LEU A CA 1
ATOM 780 C C . LEU A 1 101 ? -18.437 -17.683 -51.393 1.00 67.94 101 LEU A C 1
ATOM 782 O O . LEU A 1 101 ? -19.028 -16.626 -51.616 1.00 67.94 101 LEU A O 1
ATOM 786 N N . THR A 1 102 ? -18.172 -18.592 -52.331 1.00 57.50 102 THR A N 1
ATOM 787 C CA . THR A 1 102 ? -18.861 -18.658 -53.618 1.00 57.50 102 THR A CA 1
ATOM 788 C C . THR A 1 102 ? -20.354 -18.764 -53.322 1.00 57.50 102 THR A C 1
ATOM 790 O O . THR A 1 102 ? -20.839 -19.811 -52.897 1.00 57.50 102 THR A O 1
ATOM 793 N N . LYS A 1 103 ? -21.067 -17.642 -53.446 1.00 56.31 103 LYS A N 1
ATOM 794 C CA . LYS A 1 103 ? -22.522 -17.658 -53.553 1.00 56.31 103 LYS A CA 1
ATOM 795 C C . LYS A 1 103 ? -22.841 -18.129 -54.964 1.00 56.31 103 LYS A C 1
ATOM 797 O O . LYS A 1 103 ? -22.455 -17.458 -55.919 1.00 56.31 103 LYS A O 1
ATOM 802 N N . GLU A 1 104 ? -23.461 -19.300 -55.035 1.00 47.25 104 GLU A N 1
ATOM 803 C CA . GLU A 1 104 ? -24.221 -19.746 -56.205 1.00 47.25 104 GLU A CA 1
ATOM 804 C C . GLU A 1 104 ? -25.352 -18.762 -56.531 1.00 47.25 104 GLU A C 1
ATOM 806 O O . GLU A 1 104 ? -25.892 -18.144 -55.577 1.00 47.25 104 GLU A O 1
#

Foldseek 3Di:
DVVVVVVVVLVVLVVVLVVLVVVLVVLLVVLVVVLVVLCPDPPVSPVVSVVSNVVSVVVSVVCSVVVNVVSVVCSCVPPVCVVPPDPDDDDDDPDDDPPPPPDD

Radius of gyration: 25.88 Å; chains: 1; bounding box: 55×23×85 Å

pLDDT: mean 76.98, std 9.46, range [47.25, 90.25]

Secondary structure (DSSP, 8-state):
-HHHHHHHHHHHHHHHHHHHHHHHHHHHHHHHHHHHHHHTSTTHHHHHHHHHHHHHHHHHHHHHHHHHHHHHHHHIIIIIHHHH--S-PPP-------------